Protein AF-D6RQC7-F1 (afdb_monomer_lite)

Organism: Coprinopsis cinerea (strain Okayama-7 / 130 / ATCC MYA-4618 / FGSC 9003) (NCBI:txid240176)

Secondary structure (DSSP, 8-state):
-----HHHHHHHHHHHHHHHHHHHHHHHHHHHHHHHHHHHHHIIIIITS---HHHHHHHHHHHHHHHHH-

InterPro domains:
  IPR045340 Domain of unknown function DUF6533 [PF20151] (22-67)

Structure (mmCIF, N/CA/C/O backbone):
data_AF-D6RQC7-F1
#
_entry.id   AF-D6RQC7-F1
#
loop_
_atom_site.group_PDB
_atom_site.id
_atom_site.type_symbol
_atom_site.label_atom_id
_atom_site.label_alt_id
_atom_site.label_comp_id
_atom_site.label_asym_id
_atom_site.label_entity_id
_atom_site.label_seq_id
_atom_site.pdbx_PDB_ins_code
_atom_site.Cartn_x
_atom_site.Cartn_y
_atom_site.Cartn_z
_atom_site.occupancy
_atom_site.B_iso_or_equiv
_atom_site.auth_seq_id
_atom_site.auth_comp_id
_atom_site.aut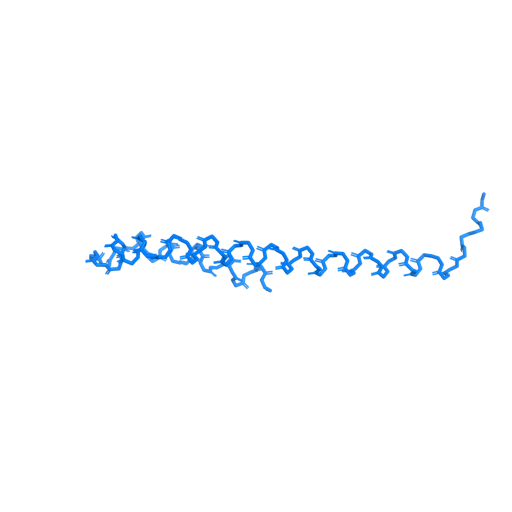h_asym_id
_atom_site.auth_atom_id
_atom_site.pdbx_PDB_model_num
ATOM 1 N N . MET A 1 1 ? 29.323 12.929 -32.791 1.00 47.38 1 MET A N 1
ATOM 2 C CA . MET A 1 1 ? 28.089 13.337 -33.487 1.00 47.38 1 MET A CA 1
ATOM 3 C C . MET A 1 1 ? 27.369 12.056 -33.876 1.00 47.38 1 MET A C 1
ATOM 5 O O . MET A 1 1 ? 27.801 11.407 -34.804 1.00 47.38 1 MET A O 1
ATOM 9 N N . SER A 1 2 ? 26.403 11.648 -33.046 1.00 54.91 2 SER A N 1
ATOM 10 C CA . SER A 1 2 ? 25.283 10.739 -33.339 1.00 54.91 2 SER A CA 1
ATOM 11 C C . SER A 1 2 ? 25.478 9.623 -34.386 1.00 54.91 2 SER A C 1
ATOM 13 O O . SER A 1 2 ? 24.903 9.713 -35.464 1.00 54.91 2 SER A O 1
ATOM 15 N N . AS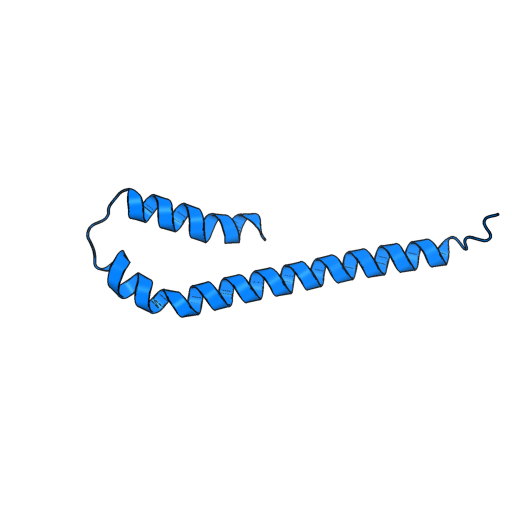P A 1 3 ? 26.126 8.518 -34.007 1.00 58.69 3 ASP A N 1
ATOM 16 C CA . ASP A 1 3 ? 25.767 7.185 -34.530 1.00 58.69 3 ASP A CA 1
ATOM 17 C C . ASP A 1 3 ? 24.828 6.497 -33.522 1.00 58.69 3 ASP A C 1
ATOM 19 O O . ASP A 1 3 ? 25.105 5.444 -32.947 1.00 58.69 3 ASP A O 1
ATOM 23 N N . SER A 1 4 ? 23.713 7.166 -33.222 1.00 67.75 4 SER A N 1
ATOM 24 C CA . SER A 1 4 ? 22.668 6.637 -32.347 1.00 67.75 4 SER A CA 1
ATOM 25 C C . SER A 1 4 ? 21.823 5.659 -33.152 1.00 67.75 4 SER A C 1
ATOM 27 O O . SER A 1 4 ? 20.854 6.051 -33.801 1.00 67.75 4 SER A O 1
ATOM 29 N N . ASN A 1 5 ? 22.210 4.383 -33.135 1.00 76.88 5 ASN A N 1
ATOM 30 C CA . ASN A 1 5 ? 21.422 3.312 -33.734 1.00 76.88 5 ASN A CA 1
ATOM 31 C C . ASN A 1 5 ? 19.974 3.387 -33.206 1.00 76.88 5 ASN A C 1
ATOM 33 O O . ASN A 1 5 ? 19.766 3.280 -31.993 1.00 76.88 5 ASN A O 1
ATOM 37 N N . PRO A 1 6 ? 18.963 3.555 -34.077 1.00 79.12 6 PRO A N 1
ATOM 38 C CA . PRO A 1 6 ? 17.582 3.801 -33.653 1.00 79.12 6 PRO A CA 1
ATOM 39 C C . PRO A 1 6 ? 17.009 2.639 -32.829 1.00 79.12 6 PRO A C 1
ATOM 41 O O . PRO A 1 6 ? 16.201 2.844 -31.926 1.00 79.12 6 PRO A O 1
ATOM 44 N N . PHE A 1 7 ? 17.494 1.422 -33.079 1.00 81.62 7 PHE A N 1
ATOM 45 C CA . PHE A 1 7 ? 17.140 0.225 -32.318 1.00 81.62 7 PHE A CA 1
ATOM 46 C C . PHE A 1 7 ? 17.614 0.266 -30.861 1.00 81.62 7 PHE A C 1
ATOM 48 O O . PHE A 1 7 ? 16.924 -0.238 -29.979 1.00 81.62 7 PHE A O 1
ATOM 55 N N . LEU A 1 8 ? 18.755 0.900 -30.590 1.00 82.94 8 LEU A N 1
ATOM 56 C CA . LEU A 1 8 ? 19.330 0.975 -29.248 1.00 82.94 8 LEU A CA 1
ATOM 57 C C . LEU A 1 8 ? 18.533 1.952 -28.369 1.00 82.94 8 LEU A C 1
ATOM 59 O O . LEU A 1 8 ? 18.244 1.658 -27.212 1.00 82.94 8 LEU A O 1
ATOM 63 N N . LEU A 1 9 ? 18.077 3.066 -28.951 1.00 82.00 9 LEU A N 1
ATOM 64 C CA . LEU A 1 9 ? 17.155 3.997 -28.288 1.00 82.00 9 LEU A CA 1
ATOM 65 C C . LEU A 1 9 ? 15.815 3.335 -27.950 1.00 82.00 9 LEU A C 1
ATOM 67 O O . LEU A 1 9 ? 15.307 3.510 -26.843 1.00 82.00 9 LEU A O 1
ATOM 71 N N . LEU A 1 10 ? 15.271 2.541 -28.877 1.00 83.56 10 LEU A N 1
ATOM 72 C CA . LEU A 1 10 ? 14.057 1.756 -28.644 1.00 83.56 10 LEU A CA 1
ATOM 73 C C . LEU A 1 10 ? 14.234 0.757 -27.498 1.00 83.56 10 LEU A C 1
ATOM 75 O O . LEU A 1 10 ? 13.352 0.641 -26.651 1.00 83.56 10 LEU A O 1
ATOM 79 N N . GLN A 1 11 ? 15.378 0.075 -27.439 1.00 87.94 11 GLN A N 1
ATOM 80 C CA . GLN A 1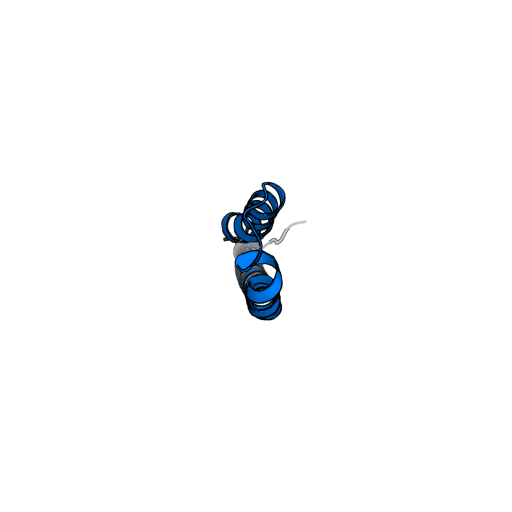 11 ? 15.660 -0.889 -26.380 1.00 87.94 11 GLN A CA 1
ATOM 81 C C . GLN A 1 11 ? 15.747 -0.222 -25.002 1.00 87.94 11 GLN A C 1
ATOM 83 O O . GLN A 1 11 ? 15.131 -0.709 -24.057 1.00 87.94 11 GLN A O 1
ATOM 88 N N . HIS A 1 12 ? 16.433 0.919 -24.884 1.00 83.12 12 HIS A N 1
ATOM 89 C CA . HIS A 1 12 ? 16.492 1.664 -23.621 1.00 83.12 12 HIS A CA 1
ATOM 90 C C . HIS A 1 12 ? 15.128 2.206 -23.189 1.00 83.12 12 HIS A C 1
ATOM 92 O O . HIS A 1 12 ? 14.794 2.139 -22.006 1.00 83.12 12 HIS A O 1
ATOM 98 N N . ALA A 1 13 ? 14.327 2.708 -24.133 1.00 82.00 13 ALA A N 1
ATOM 99 C 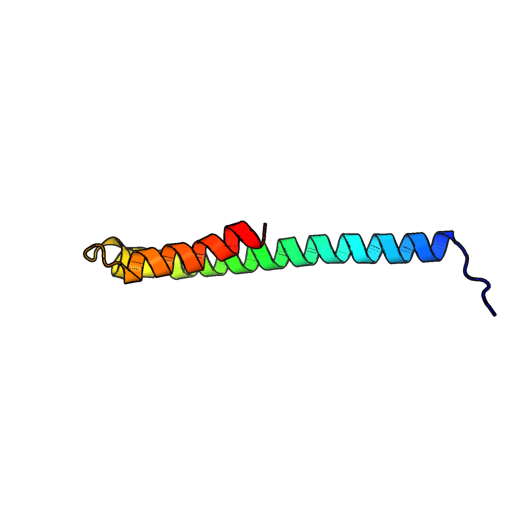CA . ALA A 1 13 ? 12.968 3.154 -23.845 1.00 82.00 13 ALA A CA 1
ATOM 100 C C . ALA A 1 13 ? 12.095 1.993 -23.343 1.00 82.00 13 ALA A C 1
ATOM 102 O O . ALA A 1 13 ? 11.352 2.158 -22.379 1.00 82.00 13 ALA A O 1
ATOM 103 N N . PHE A 1 14 ? 12.223 0.812 -23.952 1.00 83.00 14 PHE A N 1
ATOM 104 C CA . PHE A 1 14 ? 11.481 -0.376 -23.543 1.00 83.00 14 PHE A CA 1
ATOM 105 C C . PHE A 1 14 ? 11.889 -0.861 -22.145 1.00 83.00 14 PHE A C 1
ATOM 107 O O . PHE A 1 14 ? 11.020 -1.110 -21.313 1.00 83.00 14 PHE A O 1
ATOM 114 N N . SER A 1 15 ? 13.191 -0.932 -21.848 1.00 80.38 15 SER A N 1
ATOM 115 C CA . SER A 1 15 ? 13.680 -1.290 -20.508 1.00 80.38 15 SER A CA 1
ATOM 116 C C . SER A 1 15 ? 13.171 -0.322 -19.436 1.00 80.38 15 SER A C 1
ATOM 118 O O . SER A 1 15 ? 12.655 -0.769 -18.420 1.00 80.38 15 SER A O 1
ATOM 120 N N . ALA A 1 16 ? 13.198 0.988 -19.698 1.00 77.19 16 ALA A N 1
ATOM 121 C CA . ALA A 1 16 ? 12.706 1.990 -18.750 1.00 77.19 16 ALA A CA 1
ATOM 122 C C . ALA A 1 16 ? 11.189 1.895 -18.479 1.00 77.19 16 ALA A C 1
ATOM 124 O O . ALA A 1 16 ? 10.738 2.163 -17.361 1.00 77.19 16 ALA A O 1
ATOM 125 N N . MET A 1 17 ? 10.391 1.512 -19.484 1.00 75.75 17 MET A N 1
ATOM 126 C CA . MET A 1 17 ? 8.955 1.258 -19.296 1.00 75.75 17 MET A CA 1
ATOM 127 C C . MET A 1 17 ? 8.728 0.033 -18.410 1.00 75.75 17 MET A C 1
ATOM 129 O O . MET A 1 17 ? 7.991 0.106 -17.431 1.00 75.75 17 MET A O 1
ATOM 133 N N . VAL A 1 18 ? 9.424 -1.063 -18.711 1.00 78.69 18 VAL A N 1
ATOM 134 C CA . VAL A 1 18 ? 9.328 -2.314 -17.954 1.00 78.69 18 VAL A CA 1
ATOM 135 C C . VAL A 1 18 ? 9.772 -2.124 -16.496 1.00 78.69 18 VAL A C 1
ATOM 137 O O . VAL A 1 18 ? 9.101 -2.597 -15.578 1.00 78.69 18 VAL A O 1
ATOM 140 N N . ASP A 1 19 ? 10.846 -1.369 -16.259 1.00 75.12 19 ASP A N 1
ATOM 141 C CA . ASP A 1 19 ? 11.321 -1.041 -14.909 1.00 75.12 19 ASP A CA 1
ATOM 142 C C . ASP A 1 19 ? 10.286 -0.224 -14.116 1.00 75.12 19 ASP A C 1
ATOM 144 O O . ASP A 1 19 ? 10.111 -0.422 -12.909 1.00 75.12 19 ASP A O 1
ATOM 148 N N . SER A 1 20 ? 9.557 0.666 -14.797 1.00 76.44 20 SER A N 1
ATOM 149 C CA . SER A 1 20 ? 8.490 1.463 -14.184 1.00 76.44 20 SER A CA 1
ATOM 150 C C . SER A 1 20 ? 7.315 0.590 -13.739 1.00 76.44 20 SER A C 1
ATOM 152 O O . SER A 1 20 ? 6.798 0.780 -12.636 1.00 76.44 20 SER A O 1
ATOM 154 N N . ASP A 1 21 ? 6.929 -0.403 -14.541 1.00 79.19 21 ASP A N 1
ATOM 155 C CA . ASP A 1 21 ? 5.832 -1.315 -14.205 1.00 79.19 21 ASP A CA 1
ATOM 156 C C . ASP A 1 21 ? 6.181 -2.227 -13.021 1.00 79.19 21 ASP A C 1
ATOM 158 O O . ASP A 1 21 ? 5.371 -2.392 -12.101 1.00 79.19 21 ASP A O 1
ATOM 162 N N . TYR A 1 22 ? 7.409 -2.752 -12.968 1.00 80.56 22 TYR A N 1
ATOM 163 C CA . TYR A 1 22 ? 7.863 -3.550 -11.824 1.00 80.56 22 TYR A CA 1
ATOM 164 C C . TYR A 1 22 ? 7.996 -2.722 -10.544 1.00 80.56 22 TYR A C 1
ATOM 166 O O . TYR A 1 22 ? 7.632 -3.197 -9.465 1.00 80.56 22 TYR A O 1
ATOM 174 N N . SER A 1 23 ? 8.460 -1.475 -10.651 1.00 83.62 23 SER A N 1
ATOM 175 C CA . SER A 1 23 ? 8.529 -0.549 -9.517 1.00 83.62 23 SER A CA 1
ATOM 176 C C . SER A 1 23 ? 7.136 -0.245 -8.955 1.00 83.62 23 SER A C 1
ATOM 178 O O . SER A 1 23 ? 6.926 -0.316 -7.740 1.00 83.62 23 SER A O 1
ATOM 180 N N . ARG A 1 24 ? 6.145 -0.012 -9.828 1.00 81.94 24 ARG A N 1
ATOM 181 C CA . ARG A 1 24 ? 4.741 0.168 -9.424 1.00 81.94 24 ARG A CA 1
ATOM 182 C C . ARG A 1 24 ? 4.185 -1.078 -8.740 1.00 81.94 24 ARG A C 1
ATOM 184 O O . ARG A 1 24 ? 3.613 -0.963 -7.658 1.00 81.94 24 ARG A O 1
ATOM 191 N N . ALA A 1 25 ? 4.396 -2.263 -9.312 1.00 83.69 25 ALA A N 1
ATOM 192 C CA . ALA A 1 25 ? 3.945 -3.520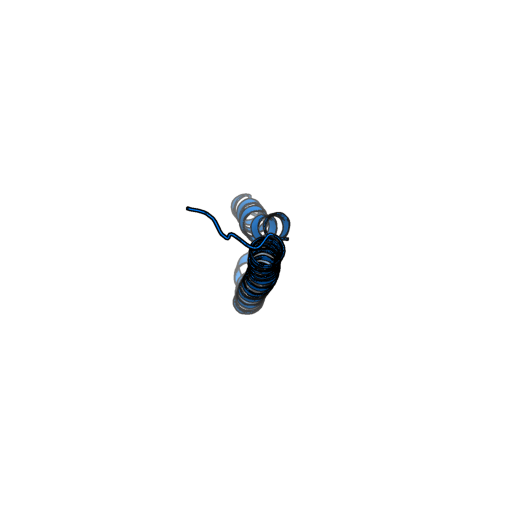 -8.714 1.00 83.69 25 ALA A CA 1
ATOM 193 C C . ALA A 1 25 ? 4.581 -3.768 -7.332 1.00 83.69 25 ALA A C 1
ATOM 195 O O . ALA A 1 25 ? 3.893 -4.178 -6.391 1.00 83.69 25 ALA A O 1
ATOM 196 N N . GLY A 1 26 ? 5.874 -3.466 -7.182 1.00 84.88 26 GLY A N 1
ATOM 197 C CA . GLY A 1 26 ? 6.583 -3.534 -5.905 1.00 84.88 26 GLY A CA 1
ATOM 198 C C . GLY A 1 26 ? 6.030 -2.551 -4.872 1.00 84.88 26 GLY A C 1
ATOM 199 O O . GLY A 1 26 ? 5.748 -2.949 -3.742 1.00 84.88 26 GLY A O 1
ATOM 200 N N . ALA A 1 27 ? 5.800 -1.296 -5.264 1.00 83.50 27 ALA A N 1
ATOM 201 C CA . ALA A 1 27 ? 5.221 -0.271 -4.398 1.00 83.50 27 ALA A CA 1
ATOM 202 C C . ALA A 1 27 ? 3.802 -0.640 -3.934 1.00 83.50 27 ALA A C 1
ATOM 204 O O . ALA A 1 27 ? 3.510 -0.559 -2.741 1.00 83.50 27 ALA A O 1
ATOM 205 N N . VAL A 1 28 ? 2.942 -1.114 -4.843 1.00 83.50 28 VAL A N 1
ATOM 206 C CA . VAL A 1 28 ? 1.590 -1.590 -4.505 1.00 83.50 28 VAL A CA 1
ATOM 207 C C . VAL A 1 28 ? 1.665 -2.764 -3.534 1.00 83.50 28 VAL A C 1
ATOM 209 O O . VAL A 1 28 ? 0.990 -2.749 -2.508 1.00 83.50 28 VAL A O 1
ATOM 212 N N . THR A 1 29 ? 2.523 -3.752 -3.801 1.00 84.94 29 THR A N 1
ATOM 213 C CA . THR A 1 29 ? 2.686 -4.922 -2.923 1.00 84.94 29 THR A CA 1
ATOM 214 C C . THR A 1 29 ? 3.166 -4.514 -1.531 1.00 84.94 29 THR A C 1
ATOM 216 O O . THR A 1 29 ? 2.642 -5.001 -0.532 1.00 84.94 29 THR A O 1
ATOM 219 N N . PHE A 1 30 ? 4.116 -3.581 -1.446 1.00 85.75 30 PHE A N 1
ATOM 220 C CA . PHE A 1 30 ? 4.615 -3.065 -0.173 1.00 85.75 30 PHE A CA 1
ATOM 221 C C . PHE A 1 30 ? 3.514 -2.355 0.625 1.00 85.75 30 PHE A C 1
ATOM 223 O O . PHE A 1 30 ? 3.322 -2.649 1.804 1.00 85.75 30 PHE A O 1
ATOM 230 N N . VAL A 1 31 ? 2.743 -1.480 -0.029 1.00 84.38 31 VAL A N 1
ATOM 231 C CA . VAL A 1 31 ? 1.614 -0.771 0.592 1.00 84.38 31 VAL A CA 1
ATOM 232 C C . VAL A 1 31 ? 0.530 -1.750 1.050 1.00 84.38 31 VAL A C 1
ATOM 234 O O . VAL A 1 31 ? 0.012 -1.621 2.157 1.00 84.38 31 VAL A O 1
ATOM 237 N N . VAL A 1 32 ? 0.207 -2.765 0.245 1.00 83.44 32 VAL A N 1
ATOM 238 C CA . VAL A 1 32 ? -0.763 -3.806 0.615 1.00 83.44 32 VAL A CA 1
ATOM 239 C C . VAL A 1 32 ? -0.278 -4.605 1.829 1.00 83.44 32 VAL A C 1
ATOM 241 O O . VAL A 1 32 ? -1.048 -4.808 2.767 1.00 83.44 32 VAL A O 1
ATOM 244 N N . CYS A 1 33 ? 0.991 -5.016 1.856 1.00 84.88 33 CYS A N 1
ATOM 245 C CA . CYS A 1 33 ? 1.579 -5.720 2.998 1.00 84.88 33 CYS A CA 1
ATOM 246 C C . CYS A 1 33 ? 1.568 -4.873 4.280 1.00 84.88 33 CYS A C 1
ATOM 248 O O . CYS A 1 33 ? 1.249 -5.395 5.353 1.00 84.88 33 CYS A O 1
ATOM 250 N N . ASP A 1 34 ? 1.873 -3.578 4.182 1.00 84.06 34 ASP A N 1
ATOM 251 C CA . ASP A 1 34 ? 1.807 -2.648 5.314 1.00 84.06 34 ASP A CA 1
ATOM 252 C C . ASP A 1 34 ? 0.378 -2.527 5.869 1.00 84.06 34 ASP A C 1
ATOM 254 O O . ASP A 1 34 ? 0.165 -2.601 7.084 1.00 84.06 34 ASP A O 1
ATOM 258 N N . ILE A 1 35 ? -0.611 -2.420 4.976 1.00 80.25 35 ILE A N 1
ATOM 259 C CA . ILE A 1 35 ? -2.029 -2.340 5.342 1.00 80.25 35 ILE A CA 1
ATOM 260 C C . ILE A 1 35 ? -2.484 -3.629 6.019 1.00 80.25 35 ILE A C 1
ATOM 262 O O . ILE A 1 35 ? -3.076 -3.554 7.090 1.00 80.25 35 ILE A O 1
ATOM 266 N N . ILE A 1 36 ? -2.182 -4.802 5.454 1.00 84.50 36 ILE A N 1
ATOM 267 C CA . ILE A 1 36 ? -2.562 -6.096 6.048 1.00 84.50 36 ILE A CA 1
ATOM 268 C C . ILE A 1 36 ? -1.933 -6.264 7.436 1.00 84.50 36 ILE A C 1
ATOM 270 O O . ILE A 1 36 ? -2.595 -6.756 8.350 1.00 84.50 36 ILE A O 1
ATOM 274 N N . SER A 1 37 ? -0.687 -5.819 7.614 1.00 85.00 37 SER A N 1
ATOM 275 C CA . SER A 1 37 ? 0.020 -5.915 8.895 1.00 85.00 37 SER A CA 1
ATOM 276 C C . SER A 1 37 ? -0.604 -5.027 9.977 1.00 85.00 37 SER A C 1
ATOM 278 O O . SER A 1 37 ? -0.709 -5.450 11.127 1.00 85.00 37 SER A O 1
ATOM 280 N N . HIS A 1 38 ? -1.074 -3.827 9.620 1.00 79.19 38 HIS A N 1
ATOM 281 C CA . HIS A 1 38 ? -1.743 -2.909 10.554 1.00 79.19 38 HIS A CA 1
ATOM 282 C C . HIS A 1 38 ? -3.253 -3.167 10.700 1.00 79.19 38 HIS A C 1
ATOM 284 O O . HIS A 1 38 ? -3.859 -2.762 11.695 1.00 79.19 38 HIS A O 1
ATOM 290 N N . PHE A 1 39 ? -3.867 -3.880 9.754 1.00 78.69 39 PHE A N 1
ATOM 291 C CA . PHE A 1 39 ? -5.296 -4.188 9.723 1.00 78.69 39 PHE A CA 1
ATOM 292 C C . PHE A 1 39 ? -5.858 -4.787 11.028 1.00 78.69 39 PHE A C 1
ATOM 294 O O . PHE A 1 39 ? -6.899 -4.312 11.484 1.00 78.69 39 PHE A O 1
ATOM 301 N N . PRO A 1 40 ? -5.232 -5.785 11.687 1.00 76.31 40 PRO A N 1
ATOM 302 C CA . PRO A 1 40 ? -5.780 -6.345 12.925 1.00 76.31 40 PRO A CA 1
ATOM 303 C C . PRO A 1 40 ? -5.837 -5.330 14.079 1.00 76.31 40 PRO A C 1
ATOM 305 O O . PRO A 1 40 ? -6.798 -5.338 14.856 1.00 76.31 40 PRO A O 1
ATOM 308 N N . GLU A 1 41 ? -4.863 -4.421 14.179 1.00 76.56 41 GLU A N 1
ATOM 309 C CA . GLU A 1 41 ? -4.899 -3.340 15.171 1.00 76.56 41 GLU A CA 1
ATOM 310 C C . GLU A 1 41 ? -5.944 -2.279 14.815 1.00 76.56 41 GLU A C 1
ATOM 312 O O . GLU A 1 41 ? -6.686 -1.819 15.689 1.00 76.56 41 GLU A O 1
ATOM 317 N N . GLU A 1 42 ? -6.080 -1.941 13.532 1.00 73.62 42 GLU A N 1
ATOM 318 C CA . GLU A 1 42 ? -7.131 -1.043 13.056 1.00 73.62 42 GLU A CA 1
ATOM 319 C C . GLU A 1 42 ? -8.526 -1.609 13.332 1.00 73.62 42 GLU A C 1
ATOM 321 O O . GLU A 1 42 ? -9.398 -0.904 13.835 1.00 73.62 42 GLU A O 1
ATOM 326 N N . VAL A 1 43 ? -8.776 -2.891 13.078 1.00 75.62 43 VAL A N 1
ATOM 327 C CA . VAL A 1 43 ? -10.077 -3.505 13.379 1.00 75.62 43 VAL A CA 1
ATOM 328 C C . VAL A 1 43 ? -10.372 -3.432 14.881 1.00 75.62 43 VAL A C 1
ATOM 330 O O . VAL A 1 43 ? -11.474 -3.054 15.294 1.00 75.62 43 VAL A O 1
ATOM 333 N N . LYS A 1 44 ? -9.374 -3.691 15.724 1.00 78.06 44 LYS A N 1
ATOM 334 C CA . LYS A 1 44 ? -9.538 -3.629 17.179 1.00 78.06 44 LYS A CA 1
ATOM 335 C C . LYS A 1 44 ? -9.798 -2.207 17.691 1.00 78.06 44 LYS A C 1
ATOM 337 O O . LYS A 1 44 ? -10.687 -2.011 18.517 1.00 78.06 44 LYS A O 1
ATOM 342 N N . HIS A 1 45 ? -9.052 -1.212 17.215 1.00 71.81 45 HIS A N 1
ATOM 343 C CA . HIS A 1 45 ? -9.101 0.152 17.757 1.00 71.81 45 HIS A CA 1
ATOM 344 C C . HIS A 1 45 ? -10.059 1.085 17.020 1.00 71.81 45 HIS A C 1
ATOM 346 O O . HIS A 1 45 ? -10.657 1.977 17.631 1.00 71.81 45 HIS A O 1
ATOM 352 N N . ILE A 1 46 ? -10.207 0.885 15.716 1.00 70.56 46 ILE A N 1
ATOM 353 C CA . ILE A 1 46 ? -10.988 1.732 14.826 1.00 70.56 46 ILE A CA 1
ATOM 354 C C . ILE A 1 46 ? -12.367 1.113 14.615 1.00 70.56 46 ILE A C 1
ATOM 356 O O . ILE A 1 46 ? -13.359 1.806 14.840 1.00 70.56 46 ILE A O 1
ATOM 360 N N . TRP A 1 47 ? -12.483 -0.171 14.253 1.00 71.56 47 TRP A N 1
ATOM 361 C CA . TRP A 1 47 ? -13.789 -0.767 13.919 1.00 71.56 47 TRP A CA 1
ATOM 362 C C . TRP A 1 47 ? -14.704 -0.976 15.128 1.00 71.56 47 TRP A C 1
ATOM 364 O O . TRP A 1 47 ? -15.899 -0.716 15.004 1.00 71.56 47 TRP A O 1
ATOM 374 N N . GLN A 1 48 ? -14.162 -1.326 16.298 1.00 70.69 48 GLN A N 1
ATOM 375 C CA . GLN A 1 48 ? -14.962 -1.480 17.525 1.00 70.69 48 GLN A C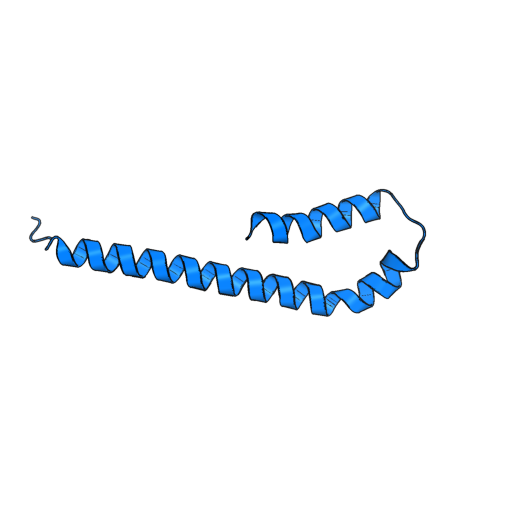A 1
ATOM 376 C C . GLN A 1 48 ? -15.359 -0.152 18.196 1.00 70.69 48 GLN A C 1
ATOM 378 O O . GLN A 1 48 ? -16.226 -0.133 19.071 1.00 70.69 48 GLN A O 1
ATOM 383 N N . LYS A 1 49 ? -14.762 0.978 17.794 1.00 71.50 49 LYS A N 1
ATOM 384 C CA . LYS A 1 49 ? -15.141 2.310 18.289 1.00 71.50 49 LYS A CA 1
ATOM 385 C C . LYS A 1 49 ? -16.266 2.931 17.459 1.00 71.50 49 LYS A C 1
ATOM 387 O O . LYS A 1 49 ? -16.385 2.695 16.253 1.00 71.50 49 LYS A O 1
ATOM 392 N N . LYS A 1 50 ? -17.059 3.791 18.120 1.00 75.31 50 LYS A N 1
ATOM 393 C CA . LYS A 1 50 ? -18.114 4.612 17.497 1.00 75.31 50 LYS A CA 1
ATOM 394 C C . LYS A 1 50 ? -17.586 5.309 16.235 1.00 75.31 50 LYS A C 1
ATOM 396 O O . LYS A 1 50 ? -16.441 5.754 16.194 1.00 75.31 50 LYS A O 1
ATOM 401 N N . TRP A 1 51 ? -18.426 5.381 15.205 1.00 69.44 51 TRP A N 1
ATOM 402 C CA . TRP A 1 51 ? -18.092 6.001 13.925 1.00 69.44 51 TRP A CA 1
ATOM 403 C C . TRP A 1 51 ? -17.909 7.513 14.088 1.00 69.44 51 TRP A C 1
ATOM 405 O O . TRP A 1 51 ? -18.875 8.260 14.204 1.00 69.44 51 TRP A O 1
ATOM 415 N N . THR A 1 52 ? -16.652 7.950 14.116 1.00 77.69 52 THR A N 1
ATOM 416 C CA . THR A 1 52 ? -16.262 9.365 14.162 1.00 77.69 52 THR A CA 1
ATOM 417 C C . THR A 1 52 ? -15.928 9.845 12.743 1.00 77.69 52 THR A C 1
ATOM 419 O O . THR A 1 52 ? -15.328 9.081 11.988 1.00 77.69 52 THR A O 1
ATOM 422 N N . PRO A 1 53 ? -16.204 11.101 12.355 1.00 74.88 53 PRO A N 1
ATOM 423 C CA . PRO A 1 53 ? -15.777 11.644 11.057 1.00 74.88 53 PRO A CA 1
ATOM 424 C C . PRO A 1 53 ? -14.266 11.500 10.793 1.00 74.88 53 PRO A C 1
ATOM 426 O O . PRO A 1 53 ? -13.860 11.238 9.666 1.00 74.88 53 PRO A O 1
ATOM 429 N N . ILE A 1 54 ? -13.433 11.543 11.842 1.00 77.12 54 ILE A N 1
ATOM 430 C CA . ILE A 1 54 ? -11.985 11.280 11.756 1.00 77.12 54 ILE A CA 1
ATOM 431 C C . ILE A 1 54 ? -11.669 9.876 11.198 1.00 77.12 54 ILE A C 1
ATOM 433 O O . ILE A 1 54 ? -10.704 9.700 10.464 1.00 77.12 54 ILE A O 1
ATOM 437 N N . LYS A 1 55 ? -12.501 8.875 11.518 1.00 71.50 55 LYS A N 1
ATOM 438 C CA . LYS A 1 55 ? -12.356 7.479 11.077 1.00 71.50 55 LYS A CA 1
ATOM 439 C C . LYS A 1 55 ? -12.696 7.334 9.595 1.00 71.50 55 LYS A C 1
ATOM 441 O O . LYS A 1 55 ? -12.035 6.584 8.890 1.00 71.50 55 LYS A O 1
ATOM 446 N N . VAL A 1 56 ? -13.685 8.090 9.118 1.00 75.12 56 VAL A N 1
ATOM 447 C CA . VAL A 1 56 ? -14.026 8.154 7.691 1.00 75.12 56 VAL A CA 1
ATOM 448 C C . VAL A 1 56 ? -12.896 8.817 6.909 1.00 75.12 56 VAL A C 1
ATOM 450 O O . VAL A 1 56 ? -12.458 8.268 5.905 1.00 75.12 56 VAL A O 1
ATOM 453 N N . LEU A 1 57 ? -12.363 9.938 7.405 1.00 78.50 57 LEU A N 1
ATOM 454 C CA . LEU A 1 57 ? -11.224 10.614 6.781 1.00 78.50 57 LEU A CA 1
ATOM 455 C C . LEU A 1 57 ? -9.981 9.714 6.724 1.00 78.50 57 LEU A C 1
ATOM 457 O O . LEU A 1 57 ? -9.284 9.701 5.716 1.00 78.50 57 LEU A O 1
ATOM 461 N N . TYR A 1 58 ? -9.742 8.927 7.773 1.00 74.50 58 TYR A N 1
ATOM 462 C CA . TYR A 1 58 ? -8.653 7.954 7.827 1.00 74.50 58 TYR A CA 1
ATOM 463 C C . TYR A 1 58 ? -8.803 6.837 6.785 1.00 74.50 58 TYR A C 1
ATOM 465 O O . TYR A 1 58 ? -7.859 6.546 6.056 1.00 74.50 58 TYR A O 1
ATOM 473 N N . ILE A 1 59 ? -9.999 6.248 6.671 1.00 75.25 59 ILE A N 1
ATOM 474 C CA . ILE A 1 59 ? -10.296 5.226 5.656 1.00 75.25 59 ILE A CA 1
ATOM 475 C C . ILE A 1 59 ? -10.157 5.827 4.254 1.00 75.25 59 ILE A C 1
ATOM 477 O O . ILE A 1 59 ? -9.523 5.230 3.393 1.00 75.25 59 ILE A O 1
ATOM 481 N N . ILE A 1 60 ? -10.675 7.033 4.018 1.00 77.69 60 ILE A N 1
ATOM 482 C CA . ILE A 1 60 ? -10.500 7.694 2.724 1.00 77.69 60 ILE A CA 1
ATOM 483 C C . ILE A 1 60 ? -9.007 7.888 2.457 1.00 77.69 60 ILE A C 1
ATOM 485 O O . ILE A 1 60 ? -8.515 7.341 1.488 1.00 77.69 60 ILE A O 1
ATOM 489 N N . ALA A 1 61 ? -8.241 8.535 3.332 1.00 74.94 61 ALA A N 1
ATOM 490 C CA . ALA A 1 61 ? -6.812 8.762 3.098 1.00 74.94 61 ALA A CA 1
ATOM 491 C C . ALA A 1 61 ? -6.016 7.461 2.843 1.00 74.94 61 ALA A C 1
ATOM 493 O O . ALA A 1 61 ? -5.190 7.409 1.926 1.00 74.94 61 ALA A O 1
ATOM 494 N N . ARG A 1 62 ? -6.287 6.390 3.603 1.00 72.06 62 ARG A N 1
ATOM 495 C CA . ARG A 1 62 ? -5.531 5.131 3.500 1.00 72.06 62 ARG A CA 1
ATOM 496 C C . ARG A 1 62 ? -5.899 4.317 2.255 1.00 72.06 62 ARG A C 1
ATOM 498 O O . ARG A 1 62 ? -5.007 3.824 1.570 1.00 72.06 62 ARG A O 1
ATOM 505 N N . TYR A 1 63 ? -7.181 4.230 1.903 1.00 70.12 63 TYR A N 1
ATOM 506 C CA . TYR A 1 63 ? -7.637 3.454 0.740 1.00 70.12 63 TYR A CA 1
ATOM 507 C C . TYR A 1 63 ? -7.633 4.258 -0.570 1.00 70.12 63 TYR A C 1
ATOM 509 O O . TYR A 1 63 ? -7.537 3.672 -1.645 1.00 70.12 63 TYR A O 1
ATOM 517 N N . TYR A 1 64 ? -7.654 5.591 -0.511 1.00 70.06 64 TYR A N 1
ATOM 518 C CA . TYR A 1 64 ? -7.487 6.447 -1.692 1.00 70.06 64 TYR A CA 1
ATOM 519 C C . TYR A 1 64 ? -6.071 6.346 -2.259 1.00 70.06 64 TYR A C 1
ATOM 521 O O . TYR A 1 64 ? -5.889 6.379 -3.470 1.00 70.06 64 TYR A O 1
ATOM 529 N N . THR A 1 65 ? -5.074 6.137 -1.395 1.00 68.06 65 THR A N 1
ATOM 530 C CA . THR A 1 65 ? -3.693 5.875 -1.823 1.00 68.06 65 THR A CA 1
ATOM 531 C C . THR A 1 65 ? -3.602 4.571 -2.619 1.00 68.06 65 THR A C 1
ATOM 533 O O . THR A 1 65 ? -2.959 4.545 -3.659 1.00 68.06 65 THR A O 1
ATOM 536 N N . LEU A 1 66 ? -4.310 3.515 -2.202 1.00 65.50 66 LEU A N 1
ATOM 537 C CA . LEU A 1 66 ? -4.405 2.271 -2.977 1.00 65.50 66 LEU A CA 1
ATOM 538 C C . LEU A 1 66 ? -5.130 2.464 -4.316 1.00 65.50 66 LEU A C 1
ATOM 540 O O . LEU A 1 66 ? -4.692 1.914 -5.320 1.00 65.50 66 LEU A O 1
ATOM 544 N N . LEU A 1 67 ? -6.216 3.244 -4.336 1.00 67.19 67 LEU A N 1
ATOM 545 C CA . LEU A 1 67 ? -6.987 3.518 -5.556 1.00 67.19 67 LEU A CA 1
ATOM 546 C C . LEU A 1 67 ? -6.248 4.413 -6.558 1.00 67.19 67 LEU A C 1
ATOM 548 O O . LEU A 1 67 ? -6.520 4.315 -7.747 1.00 67.19 67 LEU A O 1
ATOM 552 N N . PHE A 1 68 ? -5.363 5.296 -6.092 1.00 66.19 68 PHE A N 1
ATOM 553 C CA . PHE A 1 68 ? -4.610 6.216 -6.950 1.00 66.19 68 PHE A CA 1
ATOM 554 C C . PHE A 1 68 ? -3.257 5.645 -7.403 1.00 66.19 68 PHE A C 1
ATOM 556 O O . PHE A 1 68 ? -2.719 6.073 -8.420 1.00 66.19 68 PHE A O 1
ATOM 563 N N . LEU A 1 69 ? -2.680 4.709 -6.639 1.00 63.88 69 LEU A N 1
ATOM 564 C CA . LEU A 1 69 ? -1.406 4.060 -6.971 1.00 63.88 69 LEU A CA 1
ATOM 565 C C . LEU A 1 69 ? -1.568 2.945 -8.028 1.00 63.88 69 LEU A C 1
ATOM 567 O O . LEU A 1 69 ? -0.618 2.663 -8.767 1.00 63.88 69 LEU A O 1
ATOM 571 N N . VAL A 1 70 ? -2.756 2.328 -8.097 1.00 55.97 70 VAL A N 1
ATOM 572 C CA . VAL A 1 70 ? -3.162 1.343 -9.121 1.00 55.97 70 VAL A CA 1
ATOM 573 C C . VAL A 1 70 ? -3.460 2.017 -10.456 1.00 55.97 70 VAL A C 1
ATOM 575 O O . VAL A 1 70 ? -4.249 2.982 -10.478 1.00 55.97 70 VAL A O 1
#

pLDDT: mean 76.11, std 7.85, range [47.38, 87.94]

Foldseek 3Di:
DDPPDVVVVVVVVVVVVVVVVVVLVVVLVVLVVVCVVCVVVCCVPPVPDDDDVVSVVVCCVSVVCNVVSD

Sequence (70 aa):
MSDSNPFLLLQHAFSAMVDSDYSRAGAVTFVVCDIISHFPEEVKHIWQKKWTPIKVLYIIARYYTLLFLV

Radius of gyration: 20.6 Å; chains: 1; bounding box: 46×20×53 Å